Protein AF-A0A835HHA0-F1 (afdb_monomer)

Sequence (85 aa):
MRGYSLGIQLQHGEVYQLESEGRLCDECSTGDVVTVELGESLLINHTTGKEYKLKPIGDAGPIIDAGGIFSYAWKTGMIPSAASS

Radius of gyration: 16.45 Å; Cα contacts (8 Å, |Δi|>4): 106; chains: 1; bounding box: 46×21×48 Å

Secondary structure (DSSP, 8-state):
---EEEEEE-TTS-EEEEEESS-GGGT--TT--EEEETTTTEEEETTTTEEEEBPP-TTHHHHHHTTSHHHHHHHTTSS--S---

Structure (mmCIF, N/CA/C/O backbone):
data_AF-A0A835HHA0-F1
#
_entry.id   AF-A0A835HHA0-F1
#
loop_
_atom_site.group_PDB
_atom_site.id
_atom_site.type_symbol
_atom_site.label_atom_id
_atom_site.label_alt_id
_atom_site.label_comp_id
_atom_site.label_asym_id
_atom_site.label_entity_id
_atom_site.label_seq_id
_atom_site.pdbx_PDB_ins_code
_atom_site.Cartn_x
_atom_site.Cartn_y
_atom_site.Cartn_z
_atom_site.occupancy
_atom_site.B_iso_or_equiv
_atom_site.auth_seq_id
_atom_site.au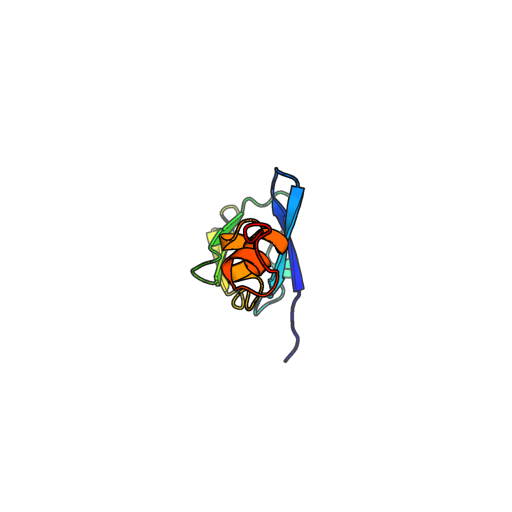th_comp_id
_atom_site.auth_asym_id
_atom_site.auth_atom_id
_atom_site.pdbx_PDB_model_num
ATOM 1 N N . MET A 1 1 ? -20.978 -2.522 -9.409 1.00 54.25 1 MET A N 1
ATOM 2 C CA . MET A 1 1 ? -20.421 -2.621 -8.040 1.00 54.25 1 MET A CA 1
ATOM 3 C C . MET A 1 1 ? -19.821 -1.268 -7.693 1.00 54.25 1 MET A C 1
ATOM 5 O O . MET A 1 1 ? -19.227 -0.671 -8.582 1.00 54.25 1 MET A O 1
ATOM 9 N N . ARG A 1 2 ? -20.028 -0.738 -6.480 1.00 64.31 2 ARG A N 1
ATOM 10 C CA . ARG A 1 2 ? -19.326 0.481 -6.038 1.00 64.31 2 ARG A CA 1
ATOM 11 C C . ARG A 1 2 ? -17.878 0.104 -5.735 1.00 64.31 2 ARG A C 1
ATOM 13 O O . ARG A 1 2 ? -17.672 -0.851 -4.996 1.00 64.31 2 ARG A O 1
ATOM 20 N N . GLY A 1 3 ? -16.927 0.810 -6.336 1.00 70.25 3 GLY A N 1
ATOM 21 C CA . GLY A 1 3 ? -15.518 0.695 -5.981 1.00 70.25 3 GLY A CA 1
ATOM 22 C C . GLY A 1 3 ? -15.139 1.725 -4.927 1.00 70.25 3 GLY A C 1
ATOM 23 O O . GLY A 1 3 ? -15.665 2.841 -4.951 1.00 70.25 3 GLY A O 1
ATOM 24 N N . TYR A 1 4 ? -14.262 1.350 -3.999 1.00 81.44 4 TYR A N 1
ATOM 25 C CA . TYR A 1 4 ? -13.768 2.231 -2.941 1.00 81.44 4 TYR A CA 1
ATOM 26 C C . TYR A 1 4 ? -12.260 2.413 -3.104 1.00 81.44 4 TYR A C 1
ATOM 28 O O . TYR A 1 4 ? -11.479 1.544 -2.728 1.00 81.44 4 TYR A O 1
ATOM 36 N N . SER A 1 5 ? -11.851 3.534 -3.701 1.00 78.00 5 SER A N 1
ATOM 37 C CA . SER A 1 5 ? -10.437 3.864 -3.897 1.00 78.00 5 SER A CA 1
ATOM 38 C C . SER A 1 5 ? -9.787 4.311 -2.588 1.00 78.00 5 SER A C 1
ATOM 40 O O . SER A 1 5 ? -10.309 5.200 -1.910 1.00 78.00 5 SER A O 1
ATOM 42 N N . LEU A 1 6 ? -8.619 3.757 -2.285 1.00 77.75 6 LEU A N 1
ATOM 43 C CA . LEU A 1 6 ? -7.773 4.104 -1.152 1.00 77.75 6 LEU A CA 1
ATOM 44 C C . LEU A 1 6 ? -6.397 4.544 -1.666 1.00 77.75 6 LEU A C 1
ATOM 46 O O . LEU A 1 6 ? -5.711 3.791 -2.353 1.00 77.75 6 LEU A O 1
ATOM 50 N N . GLY A 1 7 ? -5.980 5.760 -1.316 1.00 76.50 7 GLY A N 1
ATOM 51 C CA . GLY A 1 7 ? -4.598 6.198 -1.500 1.00 76.50 7 GLY A CA 1
ATOM 52 C C . GLY A 1 7 ? -3.780 5.845 -0.266 1.00 76.50 7 GLY A C 1
ATOM 53 O O . GLY A 1 7 ? -4.125 6.285 0.830 1.00 76.50 7 GLY A O 1
ATOM 54 N N . ILE A 1 8 ? -2.710 5.071 -0.435 1.00 76.81 8 ILE A N 1
ATOM 55 C CA . ILE A 1 8 ? -1.770 4.760 0.645 1.00 76.81 8 ILE A CA 1
ATOM 56 C C . ILE A 1 8 ? -0.460 5.473 0.362 1.00 76.81 8 ILE A C 1
ATOM 58 O O . ILE A 1 8 ? 0.154 5.241 -0.676 1.00 76.81 8 ILE A O 1
ATOM 62 N N . GLN A 1 9 ? -0.043 6.329 1.291 1.00 77.25 9 GLN A N 1
ATOM 63 C CA . GLN A 1 9 ? 1.242 7.013 1.239 1.00 77.25 9 GLN A CA 1
ATOM 64 C C . GLN A 1 9 ? 2.209 6.374 2.238 1.00 77.25 9 GLN A C 1
ATOM 66 O O . GLN A 1 9 ? 1.914 6.293 3.431 1.00 77.25 9 GLN A O 1
ATOM 71 N N . LEU A 1 10 ? 3.373 5.945 1.754 1.00 75.50 10 LEU A N 1
ATOM 72 C CA . LEU A 1 10 ? 4.456 5.433 2.590 1.00 75.50 10 LEU A CA 1
ATOM 73 C C . LEU A 1 10 ? 5.338 6.574 3.112 1.00 75.50 10 LEU A C 1
ATOM 75 O O . LEU A 1 10 ? 5.352 7.677 2.562 1.00 75.50 10 LEU A O 1
ATOM 79 N N . GLN A 1 11 ? 6.130 6.300 4.154 1.00 72.81 11 GLN A N 1
ATOM 80 C CA . GLN A 1 11 ? 7.007 7.310 4.766 1.00 72.81 11 GLN A CA 1
ATOM 81 C C . GLN A 1 11 ? 8.015 7.925 3.782 1.00 72.81 11 GLN A C 1
ATOM 83 O O . GLN A 1 11 ? 8.350 9.099 3.906 1.00 72.81 11 GLN A O 1
ATOM 88 N N . HIS A 1 12 ? 8.454 7.169 2.773 1.00 75.00 12 HIS A N 1
ATOM 89 C CA . HIS A 1 12 ? 9.372 7.652 1.736 1.00 75.00 12 HIS A CA 1
ATOM 90 C C . HIS A 1 12 ? 8.688 8.477 0.627 1.00 75.00 12 HIS A C 1
ATOM 92 O O . HIS A 1 12 ? 9.342 8.867 -0.335 1.00 75.00 12 HIS A O 1
ATOM 98 N N . GLY A 1 13 ? 7.387 8.762 0.750 1.00 78.81 13 GLY A N 1
ATOM 99 C CA . GLY A 1 13 ? 6.636 9.603 -0.188 1.00 78.81 13 GLY A CA 1
ATOM 100 C C . GLY A 1 13 ? 6.033 8.863 -1.383 1.00 78.81 13 GLY A C 1
ATOM 101 O O . GLY A 1 13 ? 5.356 9.485 -2.197 1.00 78.81 13 GLY A O 1
ATOM 102 N N . GLU A 1 14 ? 6.233 7.549 -1.487 1.00 81.81 14 GLU A N 1
ATOM 103 C CA . GLU A 1 14 ? 5.564 6.720 -2.490 1.00 81.81 14 GLU A CA 1
ATOM 104 C C . GLU A 1 14 ? 4.063 6.648 -2.206 1.00 81.81 14 GLU A C 1
ATOM 106 O O . GLU A 1 14 ? 3.652 6.453 -1.058 1.00 81.81 14 GLU A O 1
ATOM 111 N N . VAL A 1 15 ? 3.249 6.791 -3.253 1.00 84.44 15 VAL A N 1
ATOM 112 C CA . VAL A 1 15 ? 1.790 6.702 -3.162 1.00 84.44 15 VAL A CA 1
ATOM 113 C C . VAL A 1 15 ? 1.295 5.588 -4.069 1.00 84.44 15 VAL A C 1
ATOM 115 O O . VAL A 1 15 ? 1.491 5.638 -5.284 1.00 84.44 15 VAL A O 1
ATOM 118 N N . TYR A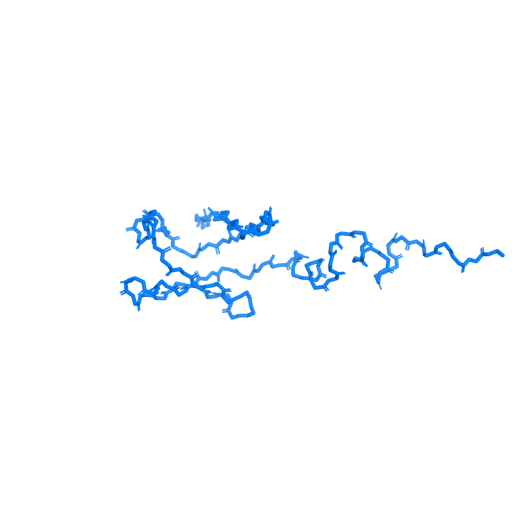 1 16 ? 0.602 4.617 -3.480 1.00 84.19 16 TYR A N 1
ATOM 119 C CA . TYR A 1 16 ? -0.038 3.520 -4.197 1.00 84.19 16 TYR A CA 1
ATOM 120 C C . TYR A 1 16 ? -1.555 3.665 -4.133 1.00 84.19 16 TYR A C 1
ATOM 122 O O . TYR A 1 16 ? -2.133 3.909 -3.071 1.00 84.19 16 TYR A O 1
ATOM 130 N N . GLN A 1 17 ? -2.201 3.526 -5.290 1.00 87.94 17 GLN A N 1
ATOM 131 C CA . GLN A 1 17 ? -3.656 3.484 -5.387 1.00 87.94 17 GLN A CA 1
ATOM 132 C C . GLN A 1 17 ? -4.108 2.037 -5.243 1.00 87.94 17 GLN A C 1
ATOM 134 O O . GLN A 1 17 ? -3.777 1.192 -6.071 1.00 87.94 17 GLN A O 1
ATOM 139 N N . LEU A 1 18 ? -4.858 1.764 -4.184 1.00 91.94 18 LEU A N 1
ATOM 140 C CA . LEU A 1 18 ? -5.479 0.473 -3.925 1.00 91.94 18 LEU A CA 1
ATOM 141 C C . LEU A 1 18 ? -6.994 0.632 -3.937 1.00 91.94 18 LEU A C 1
ATOM 143 O O . LEU A 1 18 ? -7.530 1.738 -3.860 1.00 91.94 18 LEU A O 1
ATOM 147 N N . GLU A 1 19 ? -7.700 -0.486 -4.014 1.00 92.44 19 GLU A N 1
ATOM 148 C CA . GLU A 1 19 ? -9.150 -0.503 -3.894 1.00 92.44 19 GLU A CA 1
ATOM 149 C C . GLU A 1 19 ? -9.546 -1.506 -2.816 1.00 92.44 19 GLU A C 1
ATOM 151 O O . GLU A 1 19 ? -9.009 -2.609 -2.769 1.00 92.44 19 GLU A O 1
ATOM 156 N N . SER A 1 20 ? -10.478 -1.137 -1.945 1.00 93.12 20 SER A N 1
ATOM 157 C CA . SER A 1 20 ? -11.041 -2.039 -0.941 1.00 93.12 20 SER A CA 1
ATOM 158 C C . SER A 1 20 ? -12.408 -2.561 -1.371 1.00 93.12 20 SER A C 1
ATOM 160 O O . SER A 1 20 ? -13.159 -1.892 -2.085 1.00 93.12 20 SER A O 1
ATOM 162 N N . GLU A 1 21 ? -12.774 -3.756 -0.906 1.00 91.69 21 GLU A N 1
ATOM 163 C CA . GLU A 1 21 ? -14.121 -4.299 -1.147 1.00 91.69 21 GLU A CA 1
ATOM 164 C C . GLU A 1 21 ? -15.204 -3.577 -0.317 1.00 91.69 21 GLU A C 1
ATOM 166 O O . GLU A 1 21 ? -16.380 -3.571 -0.685 1.00 91.69 21 GLU A O 1
ATOM 171 N N . GLY A 1 22 ? -14.807 -2.926 0.783 1.00 90.62 22 GLY A N 1
ATOM 172 C CA . GLY A 1 22 ? -15.680 -2.177 1.694 1.00 90.62 22 GLY A CA 1
ATOM 173 C C . GLY A 1 22 ? -15.248 -0.725 1.919 1.00 90.62 22 GLY A C 1
ATOM 174 O O . GLY A 1 22 ? -14.227 -0.270 1.405 1.00 90.62 22 GLY A O 1
ATOM 175 N N . ARG A 1 23 ? -16.029 0.016 2.716 1.00 92.06 23 ARG A N 1
ATOM 176 C CA . ARG A 1 23 ? -15.754 1.414 3.085 1.00 92.06 23 ARG A CA 1
ATOM 177 C C . ARG A 1 23 ? -14.804 1.495 4.276 1.00 92.06 23 ARG A C 1
ATOM 179 O O . ARG A 1 23 ? -15.238 1.616 5.413 1.00 92.06 23 ARG A O 1
ATOM 186 N N . LEU A 1 24 ? -13.502 1.497 4.006 1.00 92.75 24 LEU A N 1
ATOM 187 C CA . LEU A 1 24 ? -12.491 1.598 5.064 1.00 92.75 24 LEU A CA 1
ATOM 188 C C . LEU A 1 24 ? -12.572 2.895 5.880 1.00 92.75 24 LEU A C 1
ATOM 190 O O . LEU A 1 24 ? -12.139 2.904 7.021 1.00 92.75 24 LEU A O 1
ATOM 194 N N . CYS A 1 25 ? -13.153 3.974 5.351 1.00 89.50 25 CYS A N 1
ATOM 195 C CA . CYS A 1 25 ? -13.329 5.214 6.111 1.00 89.50 25 CYS A CA 1
ATOM 196 C C . CYS A 1 25 ? -14.362 5.122 7.247 1.00 89.50 25 CYS A C 1
ATOM 198 O O . CYS A 1 25 ? -14.359 5.989 8.114 1.00 89.50 25 CYS A O 1
ATOM 200 N N . ASP A 1 26 ? -15.222 4.100 7.253 1.00 93.00 26 ASP A N 1
ATOM 201 C CA . ASP A 1 26 ? -16.128 3.835 8.376 1.00 93.00 26 ASP A CA 1
ATOM 202 C C . ASP A 1 26 ? -15.444 2.955 9.454 1.00 93.00 26 ASP A C 1
ATOM 204 O O . ASP A 1 26 ? -15.949 2.825 10.566 1.00 93.00 26 ASP A O 1
ATOM 208 N N . GLU A 1 27 ? -14.292 2.354 9.132 1.00 93.06 27 GLU A N 1
ATOM 209 C CA . GLU A 1 27 ? -13.654 1.281 9.907 1.00 93.06 27 GLU A CA 1
ATOM 210 C C . GLU A 1 27 ? -12.228 1.616 10.394 1.00 93.06 27 GLU A C 1
ATOM 212 O O . GLU A 1 27 ? -11.770 1.062 11.393 1.00 93.06 27 GLU A O 1
ATOM 217 N N . CYS A 1 28 ? -11.529 2.521 9.703 1.00 94.00 28 CYS A N 1
A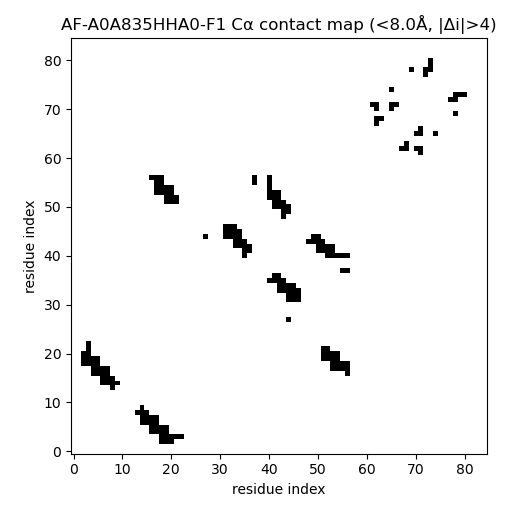TOM 218 C CA . CYS A 1 28 ? -10.186 3.004 10.021 1.00 94.00 28 CYS A CA 1
ATOM 219 C C . CYS A 1 28 ? -10.216 4.510 10.309 1.00 94.00 28 CYS A C 1
ATOM 221 O O . CYS A 1 28 ? -10.914 5.272 9.638 1.00 94.00 28 CYS A O 1
ATOM 223 N N . SER A 1 29 ? -9.410 4.948 11.273 1.00 94.38 29 SER A N 1
ATOM 224 C CA . SER A 1 29 ? -9.289 6.348 11.690 1.00 94.38 29 SER A CA 1
ATOM 225 C C . SER A 1 29 ? -7.860 6.870 11.546 1.00 94.38 29 SER A C 1
ATOM 227 O O . SER A 1 29 ? -6.889 6.116 11.558 1.00 94.38 29 SER A O 1
ATOM 229 N N . THR A 1 30 ? -7.708 8.192 11.427 1.00 93.25 30 THR A N 1
ATOM 230 C CA . THR A 1 30 ? -6.385 8.829 11.454 1.00 93.25 30 THR A CA 1
ATOM 231 C C . THR A 1 30 ? -5.644 8.457 12.736 1.00 93.25 30 THR A C 1
ATOM 233 O O . THR A 1 30 ? -6.183 8.608 13.830 1.00 93.25 30 THR A O 1
ATOM 236 N N . GLY A 1 31 ? -4.392 8.025 12.592 1.00 92.88 31 GLY A N 1
ATOM 237 C CA . GLY A 1 31 ? -3.570 7.542 13.701 1.00 92.88 31 GLY A CA 1
ATOM 238 C C . GLY A 1 31 ? -3.582 6.023 13.862 1.00 92.88 31 GLY A C 1
ATOM 239 O O . GLY A 1 31 ? -2.765 5.510 14.623 1.00 92.88 31 GLY A O 1
ATOM 240 N N . ASP A 1 32 ? -4.436 5.303 13.127 1.00 94.75 32 ASP A N 1
ATOM 241 C CA . ASP A 1 32 ? -4.374 3.847 13.097 1.00 94.75 32 ASP A CA 1
ATOM 242 C C . ASP A 1 32 ? -3.063 3.346 12.497 1.00 94.75 32 ASP A C 1
ATOM 244 O O . ASP A 1 32 ? -2.561 3.867 11.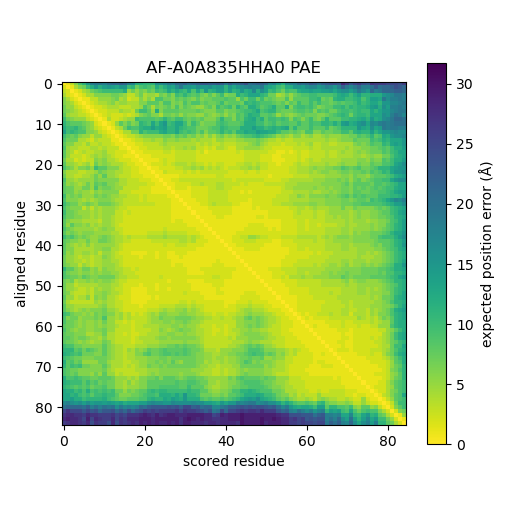496 1.00 94.75 32 ASP A O 1
ATOM 248 N N . VAL A 1 33 ? -2.534 2.285 13.103 1.00 94.06 33 VAL A N 1
ATOM 249 C CA . VAL A 1 33 ? -1.369 1.573 12.588 1.00 94.06 33 VAL A CA 1
ATOM 250 C C . VAL A 1 33 ? -1.867 0.401 11.759 1.00 94.06 33 VAL A C 1
ATOM 252 O O . VAL A 1 33 ? -2.546 -0.492 12.269 1.00 94.06 33 VAL A O 1
ATOM 255 N N . VAL A 1 34 ? -1.526 0.401 10.472 1.00 94.75 34 VAL A N 1
ATOM 256 C CA . VAL A 1 34 ? -1.979 -0.620 9.524 1.00 94.75 34 VAL A CA 1
ATOM 257 C C . VAL A 1 34 ? -0.803 -1.251 8.783 1.00 94.75 34 VAL A C 1
ATOM 259 O O . VAL A 1 34 ? 0.169 -0.569 8.458 1.00 94.75 34 VAL A O 1
ATOM 262 N N . THR A 1 35 ? -0.915 -2.543 8.482 1.00 94.56 35 THR A N 1
ATOM 263 C CA . THR A 1 35 ? -0.064 -3.241 7.508 1.00 94.56 35 THR A CA 1
ATOM 264 C C . THR A 1 35 ? -0.864 -3.487 6.239 1.00 94.56 35 THR A C 1
ATOM 266 O O . THR A 1 35 ? -2.053 -3.797 6.299 1.00 94.56 35 THR A O 1
ATOM 269 N N . VAL A 1 36 ? -0.211 -3.352 5.088 1.00 92.94 36 VAL A N 1
ATOM 270 C CA . VAL A 1 36 ? -0.806 -3.613 3.777 1.00 92.94 36 VAL A CA 1
ATOM 271 C C . VAL A 1 36 ? 0.035 -4.673 3.084 1.00 92.94 36 VAL A C 1
ATOM 273 O O . VAL A 1 36 ? 1.156 -4.403 2.661 1.00 92.94 36 VAL A O 1
ATOM 276 N N . GLU A 1 37 ? -0.520 -5.872 2.962 1.00 92.81 37 GLU A N 1
ATOM 277 C CA . GLU A 1 37 ? 0.097 -6.998 2.270 1.00 92.81 37 GLU A CA 1
ATOM 278 C C . GLU A 1 37 ? -0.362 -6.987 0.810 1.00 92.81 37 GLU A C 1
ATOM 280 O O . GLU A 1 37 ? -1.436 -7.489 0.469 1.00 92.81 37 GLU A O 1
ATOM 285 N N . LEU A 1 38 ? 0.438 -6.379 -0.070 1.00 88.44 38 LEU A N 1
ATOM 286 C CA . LEU A 1 38 ? 0.093 -6.246 -1.492 1.00 88.44 38 LEU A CA 1
ATOM 287 C C . LEU A 1 38 ? -0.044 -7.604 -2.199 1.00 88.44 38 LEU A C 1
ATOM 289 O O . LEU A 1 38 ? -0.898 -7.745 -3.071 1.00 88.44 38 LEU A O 1
ATOM 293 N N . GLY A 1 39 ? 0.764 -8.598 -1.810 1.00 87.44 39 GLY A N 1
ATOM 294 C CA . GLY A 1 39 ? 0.703 -9.955 -2.368 1.00 87.44 39 GLY A CA 1
ATOM 295 C C . GLY A 1 39 ? -0.577 -10.703 -1.988 1.00 87.44 39 GLY A C 1
ATOM 296 O O . GLY A 1 39 ? -1.179 -11.362 -2.830 1.00 87.44 39 GLY A O 1
ATOM 297 N N . GLU A 1 40 ? -1.037 -10.524 -0.750 1.00 92.62 40 GLU A N 1
ATOM 298 C CA . GLU A 1 40 ? -2.245 -11.169 -0.218 1.00 92.62 40 GLU A CA 1
ATOM 299 C C . GLU A 1 40 ? -3.516 -10.333 -0.446 1.00 92.62 40 GLU A C 1
ATOM 301 O O . GLU A 1 40 ? -4.622 -10.773 -0.140 1.00 92.62 40 GLU A O 1
ATOM 306 N N . SER A 1 41 ? -3.375 -9.118 -0.991 1.00 94.31 41 SER A N 1
ATOM 307 C CA . SER A 1 41 ? -4.463 -8.141 -1.119 1.00 94.31 41 SER A CA 1
ATOM 308 C C . SER A 1 41 ? -5.201 -7.935 0.213 1.00 94.31 41 SER A C 1
ATOM 310 O O . SER A 1 41 ? -6.429 -8.010 0.287 1.00 94.31 41 SER A O 1
ATOM 312 N N . LEU A 1 42 ? -4.440 -7.683 1.280 1.00 95.44 42 LEU A N 1
ATOM 313 C CA . LEU A 1 42 ? -4.949 -7.613 2.650 1.00 95.44 42 LEU A CA 1
ATOM 314 C C . LEU A 1 42 ? -4.499 -6.326 3.345 1.00 95.44 42 LEU A C 1
ATOM 316 O O . LEU A 1 42 ? -3.333 -5.942 3.274 1.00 95.44 42 LEU A O 1
ATOM 320 N N . LEU A 1 43 ? -5.420 -5.679 4.056 1.00 96.19 43 LEU A N 1
ATOM 321 C CA . LEU A 1 43 ? -5.119 -4.610 5.005 1.00 96.19 43 LEU A CA 1
ATOM 322 C C . LEU A 1 43 ? -5.406 -5.103 6.421 1.00 96.19 43 LEU A C 1
ATOM 324 O O . LEU A 1 43 ? -6.531 -5.493 6.724 1.00 96.19 43 LEU A O 1
ATOM 328 N N . ILE A 1 44 ? -4.403 -5.039 7.290 1.00 97.00 44 ILE A N 1
ATOM 329 C CA . ILE A 1 44 ? -4.486 -5.428 8.699 1.00 97.00 44 ILE A CA 1
ATOM 330 C C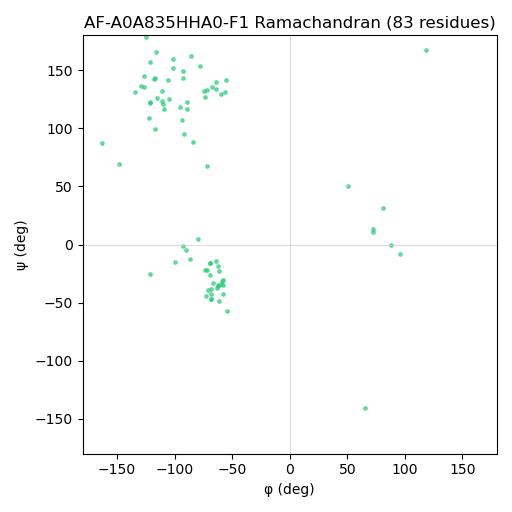 . ILE A 1 44 ? -4.427 -4.153 9.533 1.00 97.00 44 ILE A C 1
ATOM 332 O O . ILE A 1 44 ? -3.424 -3.444 9.502 1.00 97.00 44 ILE A O 1
ATOM 336 N N . ASN A 1 45 ? -5.488 -3.845 10.274 1.00 96.88 45 ASN A N 1
ATOM 337 C CA . ASN A 1 45 ? -5.502 -2.730 11.215 1.00 96.88 45 ASN A CA 1
ATOM 338 C C . ASN A 1 45 ? -5.114 -3.239 12.608 1.00 96.88 45 ASN A C 1
ATOM 340 O O . ASN A 1 45 ? -5.905 -3.899 13.277 1.00 96.88 45 ASN A O 1
ATOM 344 N N . HIS A 1 46 ? -3.901 -2.911 13.058 1.00 96.75 46 HIS A N 1
ATOM 345 C CA . HIS A 1 46 ? -3.358 -3.361 14.345 1.00 96.75 46 HIS A CA 1
ATOM 346 C C . HIS A 1 46 ? -3.983 -2.645 15.542 1.00 96.75 46 HIS A C 1
ATOM 348 O O . HIS A 1 46 ? -3.972 -3.188 16.643 1.00 96.75 46 HIS A O 1
ATOM 354 N N . THR A 1 47 ? -4.555 -1.454 15.342 1.00 96.38 47 THR A N 1
ATOM 355 C CA . THR A 1 47 ? -5.281 -0.735 16.398 1.00 96.38 47 THR A CA 1
ATOM 356 C C . THR A 1 47 ? -6.577 -1.456 16.763 1.00 96.38 47 THR A C 1
ATOM 358 O O . THR A 1 47 ? -6.915 -1.571 17.939 1.00 96.38 47 THR A O 1
ATOM 361 N N . THR A 1 48 ? -7.316 -1.940 15.759 1.00 96.19 48 THR A N 1
ATOM 362 C CA . THR A 1 48 ? -8.628 -2.586 15.950 1.00 96.19 48 THR A CA 1
ATOM 363 C C . THR A 1 48 ? -8.572 -4.115 15.924 1.00 96.19 48 THR A C 1
ATOM 365 O O . THR A 1 48 ? -9.533 -4.762 16.338 1.00 96.19 48 THR A O 1
ATOM 368 N N . GLY A 1 49 ? -7.476 -4.701 15.435 1.00 96.12 49 GLY A N 1
ATOM 369 C CA . GLY A 1 49 ? -7.317 -6.142 15.21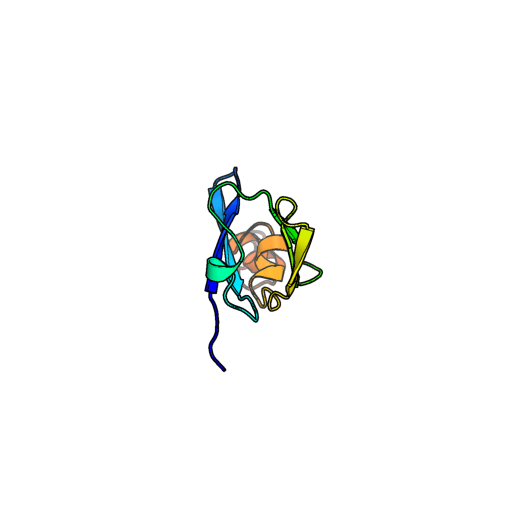1 1.00 96.12 49 GLY A CA 1
ATOM 370 C C . GLY A 1 49 ? -8.125 -6.685 14.026 1.00 96.12 49 GLY A C 1
ATOM 371 O O . GLY A 1 49 ? -8.262 -7.899 13.891 1.00 96.12 49 GLY A O 1
ATOM 372 N N . LYS A 1 50 ? -8.705 -5.809 13.197 1.00 97.19 50 LYS A N 1
ATOM 373 C CA . LYS A 1 50 ? -9.537 -6.194 12.052 1.00 97.19 50 LYS A CA 1
ATOM 374 C C . LYS A 1 50 ? -8.715 -6.307 10.773 1.00 97.19 50 LYS A C 1
ATOM 376 O O . LYS A 1 50 ? -7.772 -5.548 10.548 1.00 97.19 50 LYS A O 1
ATOM 381 N N . GLU A 1 51 ? -9.161 -7.199 9.899 1.00 97.12 51 GLU A N 1
ATOM 382 C CA . GLU A 1 51 ? -8.589 -7.423 8.576 1.00 97.12 51 GLU A CA 1
ATOM 383 C C . GLU A 1 51 ? -9.607 -7.105 7.481 1.00 97.12 51 GLU A C 1
ATOM 385 O O . GLU A 1 51 ? -10.802 -7.382 7.621 1.00 97.12 51 GLU A O 1
ATOM 390 N N . TYR A 1 52 ? -9.130 -6.544 6.373 1.00 96.06 52 TYR A N 1
ATOM 391 C CA . TYR A 1 52 ? -9.965 -6.12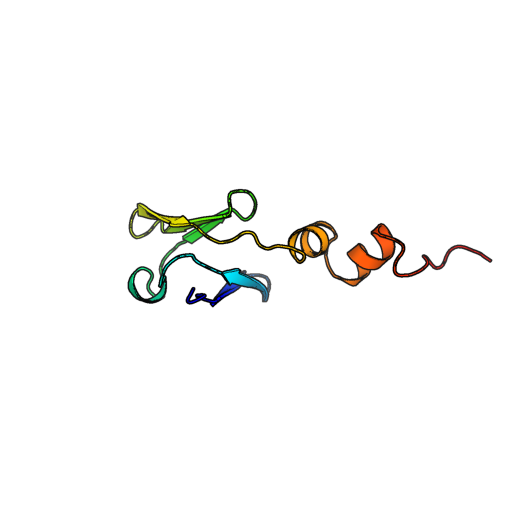1 5.256 1.00 96.06 52 TYR A CA 1
ATOM 392 C C . TYR A 1 52 ? -9.366 -6.563 3.932 1.00 96.06 52 TYR A C 1
ATOM 394 O O . TYR A 1 52 ? -8.196 -6.306 3.643 1.00 96.06 52 TYR A O 1
ATOM 402 N N . LYS A 1 53 ? -10.204 -7.169 3.091 1.00 95.81 53 LYS A N 1
ATOM 403 C CA . LYS A 1 53 ? -9.820 -7.524 1.729 1.00 95.81 53 LYS A CA 1
ATOM 404 C C . LYS A 1 53 ? -9.697 -6.287 0.850 1.00 95.81 53 LYS A C 1
ATOM 406 O O . LYS A 1 53 ? -10.586 -5.427 0.796 1.00 95.81 53 LYS A O 1
ATOM 411 N N . LEU A 1 54 ? -8.591 -6.252 0.131 1.00 95.00 54 LEU A N 1
ATOM 412 C CA . LEU A 1 54 ? -8.327 -5.339 -0.958 1.00 95.00 54 LEU A CA 1
ATOM 413 C C . LEU A 1 54 ? -8.542 -6.071 -2.280 1.00 95.00 54 LEU A C 1
ATOM 415 O O . LEU A 1 54 ? -8.501 -7.299 -2.363 1.00 95.00 54 LEU A O 1
ATOM 419 N N . LYS A 1 55 ? -8.760 -5.300 -3.335 1.00 93.44 55 LYS A N 1
ATOM 420 C CA . LYS A 1 55 ? -8.632 -5.811 -4.689 1.00 93.44 55 LYS A CA 1
ATOM 421 C C . LYS A 1 55 ? -7.153 -5.894 -5.068 1.00 93.44 55 LYS A C 1
ATOM 423 O O . LYS A 1 55 ? -6.356 -5.093 -4.572 1.00 93.44 55 LYS A O 1
ATOM 428 N N . PRO A 1 56 ? -6.795 -6.802 -5.988 1.00 92.19 56 PRO A N 1
ATOM 429 C CA . PRO A 1 56 ? -5.445 -6.867 -6.525 1.00 92.19 56 PRO A CA 1
ATOM 430 C C . PRO A 1 56 ? -5.011 -5.523 -7.117 1.00 92.19 56 PRO A C 1
ATOM 432 O O . PRO A 1 56 ? -5.791 -4.861 -7.800 1.00 92.19 56 PRO A O 1
ATOM 435 N N . ILE A 1 57 ? -3.742 -5.163 -6.921 1.00 90.62 57 ILE A N 1
ATOM 436 C CA . ILE A 1 57 ? -3.142 -3.916 -7.433 1.00 90.62 57 ILE A CA 1
ATOM 437 C C . ILE A 1 57 ? -3.090 -3.847 -8.975 1.00 90.62 57 ILE A C 1
ATOM 439 O O . ILE A 1 57 ? -2.870 -2.784 -9.557 1.00 90.62 57 ILE A O 1
ATOM 443 N N . GLY A 1 58 ? -3.302 -4.981 -9.648 1.00 90.06 58 GLY A N 1
ATOM 444 C CA . GLY A 1 58 ? -3.368 -5.076 -11.104 1.00 90.06 58 GLY A CA 1
ATOM 445 C C . GLY A 1 58 ? -2.033 -4.756 -11.779 1.00 90.06 58 GLY A C 1
ATOM 446 O O . GLY A 1 58 ? -0.968 -5.131 -11.285 1.00 90.06 58 GLY A O 1
ATOM 447 N N . ASP A 1 59 ? -2.099 -4.044 -12.905 1.00 88.69 59 ASP A N 1
ATOM 448 C CA . ASP A 1 59 ? -0.947 -3.746 -13.770 1.00 88.69 59 ASP A CA 1
ATOM 449 C C . ASP A 1 59 ? 0.144 -2.908 -13.089 1.00 88.69 59 ASP A C 1
ATOM 451 O O . ASP A 1 59 ? 1.294 -2.900 -13.530 1.00 88.69 59 ASP A O 1
ATOM 455 N N . ALA A 1 60 ? -0.180 -2.228 -11.986 1.00 89.00 60 ALA A N 1
ATOM 456 C CA . ALA A 1 60 ? 0.813 -1.507 -11.203 1.00 89.00 60 ALA A CA 1
ATOM 457 C C . ALA A 1 60 ? 1.783 -2.451 -10.469 1.00 89.00 60 ALA A C 1
ATOM 459 O O . ALA A 1 60 ? 2.930 -2.070 -10.257 1.00 89.00 60 ALA A O 1
ATOM 460 N N . GLY A 1 61 ? 1.391 -3.691 -10.152 1.00 89.56 61 GLY A N 1
ATOM 461 C CA . GLY A 1 61 ? 2.249 -4.655 -9.448 1.00 89.56 61 GLY A CA 1
ATOM 462 C C . GLY A 1 61 ? 3.605 -4.880 -10.137 1.00 89.56 61 GLY A C 1
ATOM 463 O O . GLY A 1 61 ? 4.641 -4.598 -9.534 1.00 89.56 61 GLY A O 1
ATOM 464 N N . PRO A 1 62 ? 3.631 -5.295 -11.418 1.00 91.56 62 PRO A N 1
ATOM 465 C CA . PRO A 1 62 ? 4.871 -5.440 -12.186 1.00 91.56 62 PRO A CA 1
ATOM 466 C C . PRO A 1 62 ? 5.698 -4.152 -12.317 1.00 91.56 62 PRO A C 1
ATOM 468 O O . PRO A 1 62 ? 6.924 -4.209 -12.406 1.00 91.56 62 PRO A O 1
ATOM 471 N N . ILE A 1 63 ? 5.049 -2.984 -12.337 1.00 90.25 63 ILE A N 1
ATOM 472 C CA . ILE A 1 63 ? 5.729 -1.684 -12.439 1.00 90.25 63 ILE A CA 1
ATOM 473 C C . ILE A 1 63 ? 6.469 -1.353 -11.138 1.00 90.25 63 ILE A C 1
ATOM 475 O O . ILE A 1 63 ? 7.587 -0.835 -11.167 1.00 90.25 63 ILE A O 1
ATOM 479 N N . ILE A 1 64 ? 5.852 -1.672 -10.003 1.00 88.31 64 ILE A N 1
ATOM 480 C CA . ILE A 1 64 ? 6.417 -1.472 -8.667 1.00 88.31 64 ILE A CA 1
ATOM 481 C C . ILE A 1 64 ? 7.591 -2.421 -8.448 1.00 88.31 64 ILE A C 1
ATOM 483 O O . ILE A 1 64 ? 8.666 -1.967 -8.069 1.00 88.31 64 ILE A O 1
ATOM 487 N N . ASP A 1 65 ? 7.428 -3.705 -8.779 1.00 89.12 65 ASP A N 1
ATOM 488 C CA . ASP A 1 65 ? 8.507 -4.704 -8.713 1.00 89.12 65 ASP A CA 1
ATOM 489 C C . ASP A 1 65 ? 9.709 -4.313 -9.589 1.00 89.12 65 ASP A C 1
ATOM 491 O O . ASP A 1 65 ? 10.877 -4.493 -9.233 1.00 89.12 65 ASP A O 1
ATOM 495 N N . ALA A 1 66 ? 9.440 -3.683 -10.735 1.00 91.38 66 ALA A N 1
ATOM 496 C CA . 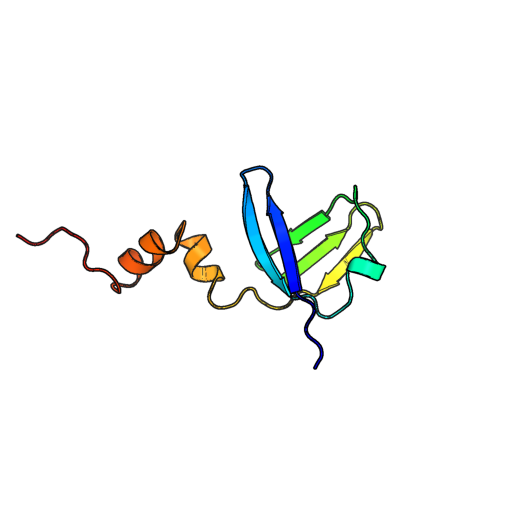ALA A 1 66 ? 10.493 -3.160 -11.583 1.00 91.38 66 ALA A CA 1
ATOM 497 C C . ALA A 1 66 ? 11.236 -1.951 -10.988 1.00 91.38 66 ALA A C 1
ATOM 499 O O . ALA A 1 66 ? 12.321 -1.641 -11.478 1.00 91.38 66 ALA A O 1
ATOM 500 N N . GLY A 1 67 ? 10.702 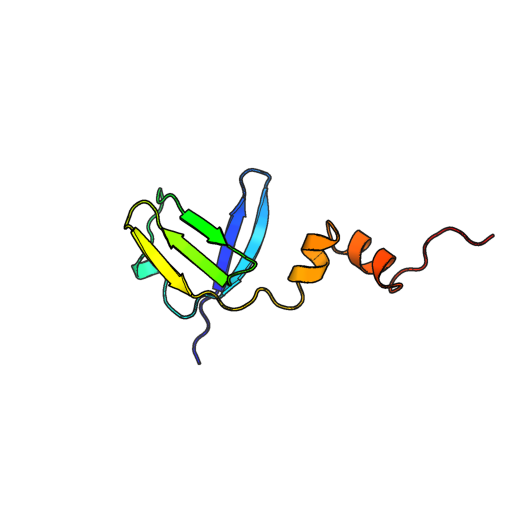-1.286 -9.961 1.00 87.75 67 GLY A N 1
ATOM 501 C CA . GLY A 1 67 ? 11.253 -0.050 -9.404 1.00 87.75 67 GLY A CA 1
ATOM 502 C C . GLY A 1 67 ? 10.860 1.195 -10.201 1.00 87.75 67 GLY A C 1
ATOM 503 O O . GLY A 1 67 ? 11.647 2.133 -10.313 1.00 87.75 67 GLY A O 1
ATOM 504 N N . GLY A 1 68 ? 9.671 1.192 -10.811 1.00 88.50 68 GLY A N 1
ATOM 505 C CA . GLY A 1 68 ? 9.102 2.331 -11.528 1.00 88.50 68 GLY A CA 1
ATOM 506 C C . GLY A 1 68 ? 8.858 2.080 -13.016 1.00 88.50 68 GLY A C 1
ATOM 507 O O . GLY A 1 68 ? 9.339 1.115 -13.613 1.00 88.50 68 GLY A O 1
ATOM 508 N N . ILE A 1 69 ? 8.098 2.988 -13.637 1.00 90.56 69 ILE A N 1
ATOM 509 C CA . ILE A 1 69 ? 7.582 2.818 -15.005 1.00 90.56 69 ILE A CA 1
ATOM 510 C C . ILE A 1 69 ? 8.679 2.709 -16.070 1.00 90.56 69 ILE A C 1
ATOM 512 O O . ILE A 1 69 ? 8.540 1.931 -17.009 1.00 90.56 69 ILE A O 1
ATOM 516 N N . PHE A 1 70 ? 9.795 3.426 -15.916 1.00 92.00 70 PHE A N 1
ATOM 517 C CA . PHE A 1 70 ? 10.910 3.345 -16.865 1.00 92.00 70 PHE A CA 1
ATOM 518 C C . PHE A 1 70 ? 11.671 2.029 -16.734 1.00 92.00 70 PHE A C 1
ATOM 520 O O . PHE A 1 70 ? 11.931 1.366 -17.736 1.00 92.00 70 PHE A O 1
ATOM 527 N N . SER A 1 71 ? 11.949 1.604 -15.501 1.00 92.25 71 SER A N 1
ATOM 528 C CA . SER A 1 71 ? 12.558 0.304 -15.220 1.00 92.25 71 SER A CA 1
ATOM 529 C C . SER A 1 71 ? 11.707 -0.840 -15.767 1.00 92.25 71 SER A C 1
ATOM 531 O O . SER A 1 71 ? 12.233 -1.758 -16.395 1.00 92.25 71 SER A O 1
ATOM 533 N N . TYR A 1 72 ? 10.385 -0.756 -15.597 1.00 93.94 72 TYR A N 1
ATOM 534 C CA . TYR A 1 72 ? 9.435 -1.696 -16.185 1.00 93.94 72 TYR A CA 1
ATOM 535 C C . TYR A 1 72 ? 9.500 -1.689 -17.713 1.00 93.94 72 TYR A C 1
ATOM 537 O O . TYR A 1 72 ? 9.624 -2.747 -18.332 1.00 93.94 72 TYR A O 1
ATOM 545 N N . ALA A 1 73 ? 9.472 -0.507 -18.329 1.00 93.56 73 ALA A N 1
ATOM 546 C CA . ALA A 1 73 ? 9.487 -0.360 -19.777 1.00 93.56 73 ALA A CA 1
ATOM 547 C C . ALA A 1 73 ? 10.781 -0.894 -20.421 1.00 93.56 73 ALA A C 1
ATOM 549 O O . ALA A 1 73 ? 10.717 -1.518 -21.479 1.00 93.56 73 ALA A O 1
ATOM 550 N N . TRP A 1 74 ? 11.946 -0.721 -19.786 1.00 93.06 74 TRP A N 1
ATOM 551 C CA . TRP A 1 74 ? 13.191 -1.348 -20.248 1.00 93.06 74 TRP A CA 1
ATOM 552 C C . TRP A 1 74 ? 13.173 -2.868 -20.069 1.00 93.06 74 TRP A C 1
ATOM 554 O O . TRP A 1 74 ? 13.497 -3.591 -21.009 1.00 93.06 74 TRP A O 1
ATOM 564 N N . LYS A 1 75 ? 12.758 -3.369 -18.893 1.00 90.12 75 LYS A N 1
ATOM 565 C CA . LYS A 1 75 ? 12.681 -4.816 -18.607 1.00 90.12 75 LYS A CA 1
ATOM 566 C C . LYS A 1 75 ? 11.741 -5.558 -19.564 1.00 90.12 75 LYS A C 1
ATOM 568 O O . LYS A 1 75 ? 11.997 -6.709 -19.898 1.00 90.12 75 LYS A O 1
ATOM 573 N N . THR A 1 76 ? 10.665 -4.907 -19.996 1.00 91.75 76 THR A N 1
ATOM 574 C CA . THR A 1 76 ? 9.652 -5.483 -20.898 1.00 91.75 76 THR A CA 1
ATOM 575 C C . THR A 1 76 ? 9.914 -5.204 -22.377 1.00 91.75 76 THR A C 1
ATOM 577 O O . THR A 1 76 ? 9.157 -5.668 -23.226 1.00 91.75 76 THR A O 1
ATOM 580 N N . GLY A 1 77 ? 10.977 -4.464 -22.709 1.00 90.12 77 GLY A N 1
ATOM 581 C CA . GLY A 1 77 ? 11.316 -4.118 -24.091 1.00 90.12 77 GLY A CA 1
ATOM 582 C C . GLY A 1 77 ? 10.393 -3.076 -24.733 1.00 90.12 77 GLY A C 1
ATOM 583 O O . GLY A 1 77 ? 10.454 -2.886 -25.944 1.00 90.12 77 GLY A O 1
ATOM 584 N N . MET A 1 78 ? 9.561 -2.380 -23.949 1.00 90.75 78 MET A N 1
ATOM 585 C CA . MET A 1 78 ? 8.759 -1.244 -24.426 1.00 90.75 78 MET A CA 1
ATOM 586 C C . MET A 1 78 ? 9.637 -0.051 -24.821 1.00 90.75 78 MET A C 1
ATOM 588 O O . MET A 1 78 ? 9.295 0.693 -25.738 1.00 90.75 78 MET A O 1
ATOM 592 N N . ILE A 1 79 ? 10.767 0.131 -24.130 1.00 89.25 79 ILE A N 1
ATOM 593 C CA . ILE A 1 79 ? 11.804 1.100 -24.490 1.00 89.25 79 ILE A CA 1
ATOM 594 C C . ILE A 1 79 ? 13.074 0.316 -24.841 1.00 89.25 79 ILE A C 1
ATOM 596 O O . ILE A 1 79 ? 13.540 -0.470 -24.011 1.00 89.25 79 ILE A O 1
ATOM 600 N N . PRO A 1 80 ? 13.673 0.530 -26.025 1.00 82.69 80 PRO A N 1
ATOM 601 C CA . PRO A 1 80 ? 14.964 -0.056 -26.357 1.00 82.69 80 PRO A CA 1
ATOM 602 C C . PRO A 1 80 ? 16.025 0.407 -25.355 1.00 82.69 80 PRO A C 1
ATOM 604 O O . PRO A 1 80 ? 16.163 1.605 -25.099 1.00 82.69 80 PRO A O 1
ATOM 607 N N . SER A 1 81 ? 16.790 -0.526 -24.788 1.00 70.44 81 SER A N 1
ATOM 608 C CA . SER A 1 81 ? 17.979 -0.160 -24.016 1.00 70.44 81 SER A CA 1
ATOM 609 C C . SER A 1 81 ? 18.980 0.512 -24.957 1.00 70.44 81 SER A C 1
ATOM 611 O O . SER A 1 81 ? 19.213 0.012 -26.059 1.00 70.44 81 SER A O 1
ATOM 613 N N . ALA A 1 82 ? 19.561 1.643 -24.551 1.00 67.00 82 ALA A N 1
ATOM 614 C CA . ALA A 1 82 ? 20.593 2.346 -25.313 1.00 67.00 82 ALA A CA 1
ATOM 615 C C . ALA A 1 82 ? 21.916 1.558 -25.275 1.00 67.00 82 ALA A C 1
ATOM 617 O O . ALA A 1 82 ? 22.890 1.960 -24.650 1.00 67.00 82 ALA A O 1
ATOM 618 N N . ALA A 1 83 ? 21.927 0.390 -25.908 1.00 62.59 83 ALA A N 1
ATOM 619 C CA . ALA A 1 83 ? 23.090 -0.450 -26.120 1.00 62.59 83 ALA A CA 1
ATOM 620 C C . ALA A 1 83 ? 22.912 -1.190 -27.449 1.00 62.59 83 ALA A C 1
ATOM 622 O O . ALA A 1 83 ? 22.692 -2.396 -27.488 1.00 62.59 83 ALA A O 1
ATOM 623 N N . SER A 1 84 ? 22.983 -0.440 -28.546 1.00 52.69 84 SER A N 1
ATOM 624 C CA . SER A 1 84 ? 23.345 -0.986 -29.854 1.00 52.69 84 SER A CA 1
ATOM 625 C C . SER A 1 84 ? 23.757 0.145 -30.798 1.00 52.69 84 SER A C 1
ATOM 627 O O . SER A 1 84 ? 22.927 0.702 -31.519 1.00 52.69 84 SER A O 1
ATOM 629 N N . SER A 1 85 ? 25.038 0.506 -30.757 1.00 51.75 85 SER A N 1
ATOM 630 C CA . SER A 1 85 ? 25.839 1.056 -31.863 1.00 51.75 85 SER A CA 1
ATOM 631 C C . SER A 1 85 ? 27.308 0.841 -31.527 1.00 51.75 85 SER A C 1
ATOM 633 O O . SER A 1 85 ? 27.696 1.254 -30.413 1.00 51.75 85 SER A O 1
#

Organism: NCBI:txid261450

Solvent-accessible surface area (backbone atoms only — not comparable to full-atom values): 5340 Å² total; per-residue (Å²): 133,87,81,35,82,40,82,46,74,47,95,89,68,53,72,48,75,41,36,33,78,54,70,56,79,86,76,55,60,96,88,61,50,68,50,74,41,71,90,76,19,34,36,38,32,68,74,79,71,47,74,44,57,38,48,72,61,59,80,53,48,64,24,56,78,44,70,33,68,65,47,27,29,44,77,70,60,76,38,81,70,98,78,86,131

InterPro domains:
  IPR050075 3-isopropylmalate dehydratase small subunit [PTHR43345] (11-80)

Mean predicted aligned error: 6.3 Å

Foldseek 3Di:
DDWAWDWDADPVGDIAIWIFPDDCVVVDDPPWDWDQDQVQQKIATPVVRDITHIDHSPPVPLQVVLVHDVSSCPVVVVDPDPPDD

pLDDT: mean 87.36, std 10.31, range [51.75, 97.19]

Nearest PDB structures (foldseek):
  3vba-assembly2_D  TM=8.164E-01  e=4.162E-01  Methanocaldococcus jannaschii DSM 2661
  8r7o-assembly1_C  TM=4.668E-01  e=3.598E+00  Homo sapiens
  2yrd-assembly1_A  TM=4.321E-01  e=5.891E+00  Homo sapiens